Protein AF-A0A6I3LEP2-F1 (afdb_monomer)

pLDDT: mean 94.42, std 4.21, range [72.0, 98.44]

Structure (mmCIF, N/CA/C/O backbone):
data_AF-A0A6I3LEP2-F1
#
_entry.id   AF-A0A6I3LEP2-F1
#
loop_
_atom_site.group_PDB
_atom_site.id
_atom_site.type_symbol
_atom_site.label_atom_id
_atom_site.label_alt_id
_atom_site.label_comp_id
_atom_site.label_asym_id
_atom_site.label_entity_id
_atom_site.label_seq_id
_atom_site.pdbx_PDB_ins_code
_atom_site.Cartn_x
_atom_site.Cartn_y
_atom_site.Cartn_z
_atom_site.occupancy
_atom_site.B_iso_or_equiv
_atom_site.auth_seq_id
_atom_site.auth_comp_id
_atom_site.auth_asym_id
_atom_site.auth_atom_id
_atom_site.pdbx_PDB_model_num
ATOM 1 N N . PRO A 1 1 ? -9.591 -19.627 -2.919 1.00 72.00 1 PRO A N 1
ATOM 2 C CA . PRO A 1 1 ? -9.907 -19.512 -4.367 1.00 72.00 1 PRO A CA 1
ATOM 3 C C . PRO A 1 1 ? -9.962 -18.029 -4.758 1.00 72.00 1 PRO A C 1
ATOM 5 O O . PRO A 1 1 ? -10.270 -17.232 -3.880 1.00 72.00 1 PRO A O 1
ATOM 8 N N . GLY A 1 2 ? -9.640 -17.664 -6.005 1.00 90.88 2 GLY A N 1
ATOM 9 C CA . GLY A 1 2 ? -9.761 -16.278 -6.495 1.00 90.88 2 GLY A CA 1
ATOM 10 C C . GLY A 1 2 ? -8.457 -15.489 -6.660 1.00 90.88 2 GLY A C 1
ATOM 11 O O . GLY A 1 2 ? -8.526 -14.337 -7.049 1.00 90.88 2 GLY A O 1
ATOM 12 N N . ASN A 1 3 ? -7.291 -16.086 -6.397 1.00 94.31 3 ASN A N 1
ATOM 13 C CA . ASN A 1 3 ? -6.020 -15.486 -6.813 1.00 94.31 3 ASN A CA 1
ATOM 14 C C . ASN A 1 3 ? -5.724 -15.888 -8.264 1.00 94.31 3 ASN A C 1
ATOM 16 O O . ASN A 1 3 ? -5.938 -17.053 -8.620 1.00 94.31 3 ASN A O 1
ATOM 20 N N . TYR A 1 4 ? -5.166 -14.970 -9.045 1.00 95.81 4 TYR A N 1
ATOM 21 C CA . TYR A 1 4 ? -4.748 -15.191 -10.428 1.00 95.81 4 TYR A CA 1
ATOM 22 C C . TYR A 1 4 ? -3.270 -14.842 -10.601 1.00 95.81 4 TYR A C 1
ATOM 24 O O . TYR A 1 4 ? -2.677 -14.137 -9.787 1.00 95.81 4 TYR A O 1
ATOM 32 N N . TYR A 1 5 ? -2.649 -15.389 -11.636 1.00 94.75 5 TYR A N 1
ATOM 33 C CA . TYR A 1 5 ? -1.287 -15.052 -12.028 1.00 94.75 5 TYR A CA 1
ATOM 34 C C . TYR A 1 5 ? -1.128 -15.272 -13.527 1.00 94.75 5 TYR A C 1
ATOM 36 O O . TYR A 1 5 ? -1.837 -16.093 -14.117 1.00 94.75 5 TYR A O 1
ATOM 44 N N . ASP A 1 6 ? -0.179 -14.565 -14.120 1.00 92.12 6 ASP A N 1
ATOM 45 C CA . ASP A 1 6 ? 0.254 -14.776 -15.495 1.00 92.12 6 ASP A CA 1
ATOM 46 C C . ASP A 1 6 ? 1.792 -14.752 -15.584 1.00 92.12 6 ASP A C 1
ATOM 48 O O . ASP A 1 6 ? 2.477 -15.143 -14.637 1.00 92.12 6 ASP A O 1
ATOM 52 N N . GLY A 1 7 ? 2.346 -14.407 -16.750 1.00 92.62 7 GLY A N 1
ATOM 53 C CA . GLY A 1 7 ? 3.782 -14.498 -17.012 1.00 92.62 7 GLY A CA 1
ATOM 54 C C . GLY A 1 7 ? 4.645 -13.529 -16.200 1.00 92.62 7 GLY A C 1
ATOM 55 O O . GLY A 1 7 ? 5.814 -13.832 -15.966 1.00 92.62 7 GLY A O 1
ATOM 56 N N . ASP A 1 8 ? 4.100 -12.388 -15.781 1.00 89.94 8 ASP A N 1
ATOM 57 C CA . ASP A 1 8 ? 4.853 -11.336 -15.090 1.00 89.94 8 ASP A CA 1
ATOM 58 C C . ASP A 1 8 ? 4.068 -10.639 -13.967 1.00 89.94 8 ASP A C 1
ATOM 60 O O . ASP A 1 8 ? 4.589 -9.707 -13.3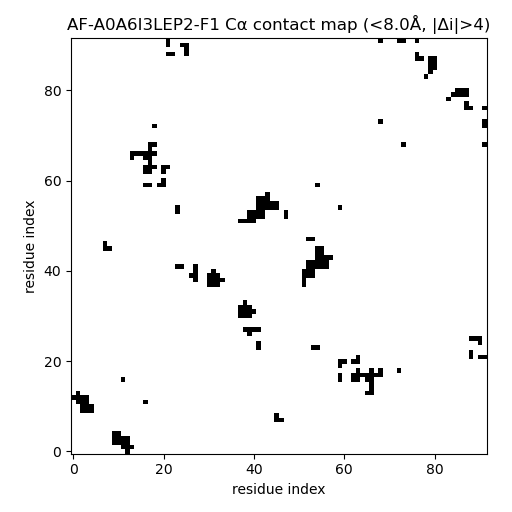43 1.00 89.94 8 ASP A O 1
ATOM 64 N N . SER A 1 9 ? 2.849 -11.096 -13.671 1.00 91.44 9 SER A N 1
ATOM 65 C CA . SER A 1 9 ? 1.987 -10.492 -12.663 1.00 91.44 9 SER A CA 1
ATOM 66 C C . SER A 1 9 ? 1.243 -11.511 -11.796 1.00 91.44 9 SER A C 1
ATOM 68 O O . SER A 1 9 ? 1.090 -12.693 -12.117 1.00 91.44 9 SER A O 1
ATOM 70 N N . TRP A 1 10 ? 0.797 -11.029 -10.638 1.00 93.19 10 TRP A N 1
ATOM 71 C CA . TRP A 1 10 ? -0.039 -11.762 -9.698 1.00 93.19 10 TRP A CA 1
ATOM 72 C C . TRP A 1 10 ? -1.158 -10.852 -9.200 1.00 93.19 10 TRP A C 1
ATOM 74 O O . TRP A 1 10 ? -0.928 -9.679 -8.896 1.00 93.19 10 TRP A O 1
ATOM 84 N N . GLU A 1 11 ? -2.355 -11.412 -9.081 1.00 95.25 11 GLU A N 1
ATOM 85 C CA . GLU A 1 11 ? -3.560 -10.735 -8.625 1.00 95.25 11 GLU A CA 1
ATOM 86 C C . GLU A 1 11 ? -4.145 -11.483 -7.412 1.00 95.25 11 GLU A C 1
ATOM 88 O O . GLU A 1 11 ? -4.431 -12.686 -7.500 1.00 95.25 11 GLU A O 1
ATOM 93 N N . PRO A 1 12 ? -4.335 -10.806 -6.266 1.00 96.12 12 PRO A N 1
ATOM 94 C CA . PRO A 1 12 ? -5.033 -11.382 -5.134 1.00 96.12 12 PRO A CA 1
ATOM 95 C C . PRO A 1 12 ? -6.529 -11.528 -5.417 1.00 96.12 12 PRO A C 1
ATOM 97 O O . PRO A 1 12 ? -7.116 -10.812 -6.225 1.00 96.12 12 PRO A O 1
ATOM 100 N N . ARG A 1 13 ? -7.165 -12.402 -4.640 1.00 96.88 13 ARG A N 1
ATOM 101 C CA . ARG A 1 13 ? -8.618 -12.457 -4.463 1.00 96.88 13 ARG A CA 1
ATOM 102 C C . ARG A 1 13 ? -9.208 -11.095 -4.093 1.00 96.88 13 ARG A C 1
ATOM 104 O O . ARG A 1 13 ? -8.569 -10.304 -3.402 1.00 96.88 13 ARG A O 1
ATOM 111 N N . ASP A 1 14 ? -10.454 -10.882 -4.505 1.00 96.88 14 ASP A N 1
ATOM 112 C CA . ASP A 1 14 ? -11.114 -9.574 -4.435 1.00 96.88 14 ASP A CA 1
ATOM 113 C C . ASP A 1 14 ? -11.172 -8.962 -3.032 1.00 96.88 14 ASP A C 1
ATOM 115 O O . ASP A 1 14 ? -11.027 -7.755 -2.898 1.00 96.88 14 ASP A O 1
ATOM 119 N N . ASP A 1 15 ? -11.314 -9.776 -1.989 1.00 95.56 15 ASP A N 1
ATOM 120 C CA . ASP A 1 15 ? -11.489 -9.316 -0.607 1.00 95.56 15 ASP A CA 1
ATOM 121 C C . ASP A 1 15 ? -10.179 -8.996 0.132 1.00 95.56 15 ASP A C 1
ATOM 123 O O . ASP A 1 15 ? -10.167 -8.947 1.358 1.00 95.56 15 ASP A O 1
ATOM 127 N N . VAL A 1 16 ? -9.054 -8.900 -0.585 1.00 96.44 16 VAL A N 1
ATOM 128 C CA . VAL A 1 16 ? -7.793 -8.348 -0.042 1.00 96.44 16 VAL A CA 1
ATOM 129 C C . VAL A 1 16 ? -7.090 -7.411 -1.024 1.00 96.44 16 VAL A C 1
ATOM 131 O O . VAL A 1 16 ? -5.922 -7.058 -0.833 1.00 96.44 16 VAL A O 1
ATOM 134 N N . LYS A 1 17 ? -7.753 -7.045 -2.123 1.00 97.81 17 LYS A N 1
ATOM 135 C CA . LYS A 1 17 ? -7.183 -6.156 -3.142 1.00 97.81 17 LYS A CA 1
ATOM 136 C C . LYS A 1 17 ? -6.866 -4.787 -2.541 1.00 97.81 17 LYS A C 1
ATOM 138 O O . LYS A 1 17 ? -5.794 -4.230 -2.792 1.00 97.81 17 LYS A O 1
ATOM 143 N N . GLY A 1 18 ? -7.763 -4.280 -1.704 1.00 98.31 18 GLY A N 1
ATOM 144 C CA . GLY A 1 18 ? -7.642 -3.006 -1.014 1.00 98.31 18 GLY A CA 1
ATOM 145 C C . GLY A 1 18 ? -6.530 -3.035 0.022 1.00 98.31 18 GLY A C 1
ATOM 146 O O . GLY A 1 18 ? -5.693 -2.131 0.032 1.00 98.31 18 GLY A O 1
ATOM 147 N N . ASP A 1 19 ? -6.456 -4.107 0.813 1.00 98.19 19 ASP A N 1
ATOM 148 C CA . ASP A 1 19 ? -5.392 -4.334 1.792 1.00 98.19 19 ASP A CA 1
ATOM 149 C C . ASP A 1 19 ? -4.010 -4.217 1.134 1.00 98.19 19 ASP A C 1
ATOM 151 O O . ASP A 1 19 ? -3.133 -3.486 1.608 1.00 98.19 19 ASP A O 1
ATOM 155 N N . VAL A 1 20 ? -3.806 -4.929 0.018 1.00 97.38 20 VAL A N 1
ATOM 156 C CA . VAL A 1 20 ? -2.539 -4.929 -0.731 1.00 97.38 20 VAL A CA 1
ATOM 157 C C . VAL A 1 20 ? -2.234 -3.541 -1.289 1.00 97.38 20 VAL A C 1
ATOM 159 O O . VAL A 1 20 ? -1.101 -3.070 -1.158 1.00 97.38 20 VAL A O 1
ATOM 162 N N . ALA A 1 21 ? -3.234 -2.857 -1.851 1.00 98.31 21 ALA A N 1
ATOM 163 C CA . ALA A 1 21 ? -3.073 -1.501 -2.361 1.00 98.31 21 ALA A CA 1
ATOM 164 C C . ALA A 1 21 ? -2.631 -0.518 -1.268 1.00 98.31 21 ALA A C 1
ATOM 166 O O . ALA A 1 21 ? -1.626 0.172 -1.430 1.00 98.31 21 ALA A O 1
ATOM 167 N N . ARG A 1 22 ? -3.315 -0.500 -0.120 1.00 98.44 22 ARG A N 1
ATOM 168 C CA . ARG A 1 22 ? -2.992 0.394 1.004 1.00 98.44 22 ARG A CA 1
ATOM 169 C C . ARG A 1 22 ? -1.650 0.072 1.651 1.00 98.44 22 ARG A C 1
ATOM 171 O O . ARG A 1 22 ? -0.971 0.983 2.128 1.00 98.44 22 ARG A O 1
ATOM 178 N N . MET A 1 23 ? -1.244 -1.199 1.670 1.00 97.06 23 MET A N 1
ATOM 179 C CA . MET A 1 23 ? 0.097 -1.590 2.110 1.00 97.06 23 MET A CA 1
ATOM 180 C C . MET A 1 23 ? 1.175 -1.016 1.186 1.00 97.06 23 MET A C 1
ATOM 182 O O . MET A 1 23 ? 2.142 -0.442 1.683 1.00 97.06 23 MET A O 1
ATOM 186 N N . LEU A 1 24 ? 0.999 -1.113 -0.134 1.00 96.81 24 LEU A N 1
ATOM 187 C CA . LEU A 1 24 ? 1.959 -0.571 -1.096 1.00 96.81 24 LEU A CA 1
ATOM 188 C C . LEU A 1 24 ? 1.972 0.965 -1.122 1.00 96.81 24 LEU A C 1
ATOM 190 O O . LEU A 1 24 ? 3.054 1.542 -1.145 1.00 96.81 24 LEU A O 1
ATOM 194 N N . PHE A 1 25 ? 0.819 1.636 -1.004 1.00 97.69 25 PHE A N 1
ATOM 195 C CA . PHE A 1 25 ? 0.776 3.098 -0.854 1.00 97.69 25 PHE A CA 1
ATOM 196 C C . PHE A 1 25 ? 1.536 3.578 0.383 1.00 97.69 25 PHE A C 1
ATOM 198 O O . PHE A 1 25 ? 2.255 4.570 0.319 1.00 97.69 25 PHE A O 1
ATOM 205 N N . TYR A 1 26 ? 1.409 2.871 1.510 1.00 96.88 26 TYR A N 1
ATOM 206 C CA . TYR A 1 26 ? 2.163 3.210 2.714 1.00 96.88 26 TYR A CA 1
ATOM 207 C C . TYR A 1 26 ? 3.665 3.055 2.519 1.00 96.88 26 TYR A C 1
ATOM 209 O O . TYR A 1 26 ? 4.412 3.946 2.911 1.00 96.88 26 TYR A O 1
ATOM 217 N N . MET A 1 27 ? 4.100 1.950 1.906 1.00 95.19 27 MET A N 1
ATOM 218 C CA . MET A 1 27 ? 5.520 1.740 1.629 1.00 95.19 27 MET A CA 1
ATOM 219 C C . MET A 1 27 ? 6.079 2.872 0.761 1.00 95.19 27 MET A C 1
ATOM 221 O O . MET A 1 27 ? 7.128 3.410 1.098 1.00 95.19 27 MET A O 1
ATOM 225 N N . ALA A 1 28 ? 5.319 3.290 -0.253 1.00 95.00 28 ALA A N 1
ATOM 226 C CA . ALA A 1 28 ? 5.726 4.329 -1.191 1.00 95.00 28 ALA A CA 1
ATOM 227 C C . ALA A 1 28 ? 5.793 5.755 -0.624 1.00 95.00 28 ALA A C 1
ATOM 229 O O . ALA A 1 28 ? 6.373 6.620 -1.252 1.00 95.00 28 ALA A O 1
ATOM 230 N N . VAL A 1 29 ? 5.163 6.025 0.525 1.00 93.75 29 VAL A N 1
ATOM 231 C CA . VAL A 1 29 ? 5.213 7.346 1.193 1.00 93.75 29 VAL A CA 1
ATOM 232 C C . VAL A 1 29 ? 6.125 7.327 2.421 1.00 93.75 29 VAL A C 1
ATOM 234 O O . VAL A 1 29 ? 6.504 8.362 2.966 1.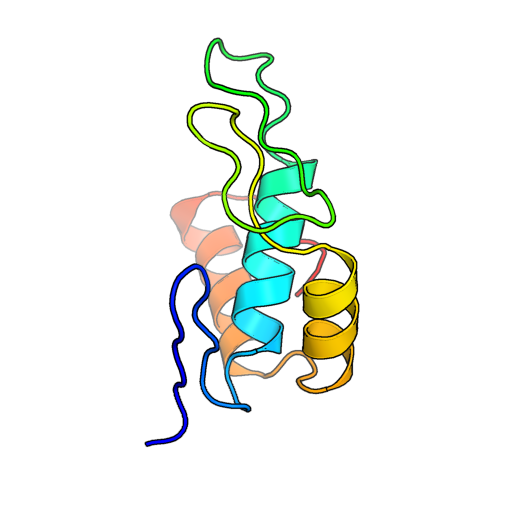00 93.75 29 VAL A O 1
ATOM 237 N N . ARG A 1 30 ? 6.410 6.136 2.956 1.00 93.12 30 ARG A N 1
ATOM 238 C CA . ARG A 1 30 ? 7.170 5.989 4.197 1.00 93.12 30 ARG A CA 1
ATOM 239 C C . ARG A 1 30 ? 8.661 5.792 3.949 1.00 93.12 30 ARG A C 1
ATOM 241 O O . ARG A 1 30 ? 9.440 6.153 4.836 1.00 93.12 30 ARG A O 1
ATOM 248 N N . TYR A 1 31 ? 9.039 5.175 2.833 1.00 92.06 31 TYR A N 1
ATOM 249 C CA . TYR A 1 31 ? 10.399 4.708 2.569 1.00 92.06 31 TYR A CA 1
ATOM 250 C C . TYR A 1 31 ? 10.999 5.408 1.346 1.00 92.06 31 TYR A C 1
ATOM 252 O O . TYR A 1 31 ? 11.088 4.818 0.280 1.00 92.06 31 TYR A O 1
ATOM 260 N N . GLU A 1 32 ? 11.466 6.638 1.561 1.00 92.00 32 GLU A N 1
ATOM 261 C CA . GLU A 1 32 ? 12.067 7.525 0.543 1.00 92.00 32 GLU A CA 1
ATOM 262 C C . GLU A 1 32 ? 13.582 7.275 0.329 1.00 92.00 32 GLU A C 1
ATOM 264 O O . GLU A 1 32 ? 14.276 8.033 -0.339 1.00 92.00 32 GLU A O 1
ATOM 269 N N . GLY A 1 33 ? 14.155 6.250 0.971 1.00 91.69 33 GLY A N 1
ATOM 270 C CA . GLY A 1 33 ? 15.574 5.887 0.834 1.00 91.69 33 GLY A CA 1
ATOM 271 C C . GLY A 1 33 ? 16.599 6.786 1.551 1.00 91.69 33 GLY A C 1
ATOM 272 O O . GLY A 1 33 ? 17.807 6.557 1.441 1.00 91.69 33 GLY A O 1
ATOM 273 N N . ASP A 1 34 ? 16.156 7.763 2.347 1.00 91.12 34 ASP A N 1
ATOM 274 C CA . ASP A 1 34 ? 17.027 8.673 3.121 1.00 91.12 34 ASP A CA 1
ATOM 275 C C . ASP A 1 34 ? 17.880 7.980 4.207 1.00 91.12 34 ASP A C 1
ATOM 277 O O . ASP A 1 34 ? 18.814 8.565 4.761 1.00 91.12 34 ASP A O 1
ATOM 281 N N . ASP A 1 35 ? 17.564 6.732 4.545 1.00 89.50 35 ASP A N 1
ATOM 282 C CA . ASP A 1 35 ? 18.205 5.931 5.591 1.00 89.50 35 ASP A CA 1
ATOM 283 C C . ASP A 1 35 ? 19.195 4.885 5.042 1.00 89.50 35 ASP A C 1
ATOM 285 O O . ASP A 1 35 ? 19.637 3.991 5.769 1.00 89.50 35 ASP A O 1
ATOM 289 N N . GLY A 1 36 ? 19.584 5.013 3.767 1.00 90.38 36 GLY A N 1
ATOM 290 C CA . GLY A 1 36 ? 20.530 4.116 3.098 1.00 90.38 36 GLY A CA 1
ATOM 291 C C . GLY A 1 36 ? 19.902 2.824 2.569 1.00 90.38 36 GLY A C 1
ATOM 292 O O . GLY A 1 36 ? 20.626 1.948 2.089 1.00 90.38 36 GLY A O 1
ATOM 293 N N . TYR A 1 37 ? 18.575 2.707 2.640 1.00 90.25 37 TYR A N 1
ATOM 294 C CA . TYR A 1 37 ? 17.798 1.673 1.962 1.00 90.25 37 TYR A CA 1
ATOM 295 C C . TYR A 1 37 ? 17.283 2.179 0.605 1.00 90.25 37 TYR A C 1
ATOM 297 O O . TYR A 1 37 ? 17.365 3.372 0.320 1.00 90.25 37 TYR A O 1
ATOM 305 N N . PRO A 1 38 ? 16.796 1.289 -0.279 1.00 90.12 38 PRO A N 1
ATOM 306 C CA . PRO A 1 38 ? 16.193 1.721 -1.532 1.00 90.12 38 PRO A CA 1
ATOM 307 C C . PRO A 1 38 ? 14.963 2.597 -1.298 1.00 90.12 38 PRO A C 1
ATOM 309 O O . PRO A 1 38 ? 14.128 2.278 -0.451 1.00 90.12 38 PRO A O 1
ATOM 312 N N . ASP A 1 39 ? 14.853 3.644 -2.106 1.00 92.75 39 ASP A N 1
ATOM 313 C CA . ASP A 1 39 ? 13.632 4.420 -2.275 1.00 92.75 39 ASP A CA 1
ATOM 314 C C . ASP A 1 39 ? 12.568 3.550 -2.957 1.00 92.75 39 ASP A C 1
ATOM 316 O O . ASP A 1 39 ? 12.796 3.006 -4.046 1.00 92.75 39 ASP A O 1
ATOM 320 N N . LEU A 1 40 ? 11.456 3.324 -2.261 1.00 92.69 40 LEU A N 1
ATOM 321 C CA . LEU A 1 40 ? 10.370 2.487 -2.745 1.00 92.69 40 LEU A CA 1
ATOM 322 C C . LEU A 1 40 ? 9.340 3.369 -3.436 1.00 92.69 40 LEU A C 1
ATOM 324 O O . LEU A 1 40 ? 8.574 4.057 -2.779 1.00 92.69 40 LEU A O 1
ATOM 328 N N . GLU A 1 41 ? 9.254 3.273 -4.758 1.00 94.00 41 GLU A N 1
ATOM 329 C CA . GLU A 1 41 ? 8.302 4.063 -5.538 1.00 94.00 41 GLU A CA 1
ATOM 330 C C . GLU A 1 41 ? 7.341 3.172 -6.331 1.00 94.00 41 GLU A C 1
ATOM 332 O O . GLU A 1 41 ? 7.715 2.144 -6.910 1.00 94.00 41 GLU A O 1
ATOM 337 N N . LEU A 1 42 ? 6.078 3.591 -6.422 1.00 95.12 42 LEU A N 1
ATOM 338 C CA . LEU A 1 42 ? 5.125 2.986 -7.350 1.00 95.12 42 LEU A CA 1
ATOM 339 C C . LEU A 1 42 ? 5.389 3.471 -8.775 1.00 95.12 42 LEU A C 1
ATOM 341 O O . LEU A 1 42 ? 5.749 4.623 -9.004 1.00 95.12 42 LEU A O 1
ATOM 345 N N . ASN A 1 43 ? 5.124 2.613 -9.755 1.00 94.25 43 ASN A N 1
ATOM 346 C CA . ASN A 1 43 ? 5.058 3.019 -11.156 1.00 94.25 43 ASN A CA 1
ATOM 347 C C . ASN A 1 43 ? 3.879 2.330 -11.855 1.00 94.25 43 ASN A C 1
ATOM 349 O O . ASN A 1 43 ? 3.032 1.742 -11.198 1.00 94.25 43 ASN A O 1
ATOM 353 N N . ASP A 1 44 ? 3.798 2.389 -13.185 1.00 94.75 44 ASP A N 1
ATOM 354 C CA . ASP A 1 44 ? 2.723 1.742 -13.953 1.00 94.75 44 ASP A CA 1
ATOM 355 C C . ASP A 1 44 ? 3.173 0.504 -14.751 1.00 94.75 44 ASP A C 1
ATOM 357 O O . ASP A 1 44 ? 2.578 0.159 -15.778 1.00 94.75 44 ASP A O 1
ATOM 361 N N . LYS A 1 45 ? 4.228 -0.186 -14.297 1.00 91.25 45 LYS A N 1
ATOM 362 C CA . LYS A 1 45 ? 4.847 -1.303 -15.023 1.00 91.25 45 LYS A CA 1
ATOM 363 C C . LYS A 1 45 ? 4.932 -2.578 -14.186 1.00 91.25 45 LYS A C 1
ATOM 365 O O . LYS A 1 45 ? 5.184 -2.552 -12.986 1.00 91.25 45 LYS A O 1
ATOM 370 N N . THR A 1 46 ? 4.788 -3.708 -14.868 1.00 88.25 46 THR A N 1
ATOM 371 C CA . THR A 1 46 ? 5.247 -5.019 -14.401 1.00 88.25 46 THR A CA 1
ATOM 372 C C . THR A 1 46 ? 6.698 -5.233 -14.848 1.00 88.25 46 THR A C 1
ATOM 374 O O . THR A 1 46 ? 7.158 -4.623 -15.815 1.00 88.25 46 THR A O 1
ATOM 377 N N . GLY A 1 47 ? 7.450 -6.068 -14.123 1.00 83.75 47 GLY A N 1
ATOM 378 C CA . GLY A 1 47 ? 8.808 -6.450 -14.528 1.00 83.75 47 GLY A CA 1
ATOM 379 C C . GLY A 1 47 ? 9.855 -5.329 -14.447 1.00 83.75 47 GLY A C 1
ATOM 380 O O . GLY A 1 47 ? 10.537 -5.039 -15.425 1.00 83.75 47 GLY A O 1
ATOM 381 N N . ASN A 1 48 ? 10.043 -4.730 -13.267 1.00 85.25 48 ASN A N 1
ATOM 382 C CA . ASN A 1 48 ? 10.994 -3.625 -13.050 1.00 85.25 48 ASN A CA 1
ATOM 383 C C . ASN A 1 48 ? 12.482 -4.042 -12.964 1.00 85.25 48 ASN A C 1
ATOM 385 O O . ASN A 1 48 ? 13.353 -3.208 -12.712 1.00 85.25 48 ASN A O 1
ATOM 389 N N . GLY A 1 49 ? 12.805 -5.320 -13.190 1.00 86.06 49 GLY A N 1
ATOM 390 C CA . GLY A 1 49 ? 14.170 -5.833 -13.056 1.00 86.06 49 GLY A CA 1
ATOM 391 C C . GLY A 1 49 ? 14.709 -5.629 -11.637 1.00 86.06 49 GLY A C 1
ATOM 392 O O . GLY A 1 49 ? 14.097 -6.085 -10.677 1.00 86.06 49 GLY A O 1
ATOM 393 N N . SER A 1 50 ? 15.853 -4.951 -11.508 1.00 86.44 50 SER A N 1
ATOM 394 C CA . SER A 1 50 ? 16.462 -4.602 -10.215 1.00 86.44 50 SER A CA 1
ATOM 395 C C . SER A 1 50 ? 16.100 -3.200 -9.715 1.00 86.44 50 SER A C 1
ATOM 397 O O . SER A 1 50 ? 16.610 -2.790 -8.675 1.00 86.44 50 SER A O 1
ATOM 399 N N . ALA A 1 51 ? 15.300 -2.433 -10.463 1.00 88.00 51 ALA A N 1
ATOM 400 C CA . ALA A 1 51 ? 14.857 -1.124 -10.003 1.00 88.00 51 ALA A CA 1
ATOM 401 C C . ALA A 1 51 ? 13.878 -1.302 -8.828 1.00 88.00 51 ALA A C 1
ATOM 403 O O . ALA A 1 51 ? 13.037 -2.203 -8.890 1.00 88.00 51 ALA A O 1
ATOM 404 N N . PRO A 1 52 ? 13.935 -0.454 -7.787 1.00 87.50 52 PRO A N 1
ATOM 405 C CA . PRO A 1 52 ? 13.132 -0.609 -6.571 1.00 87.50 52 PRO A CA 1
ATOM 406 C C . PRO A 1 52 ? 11.659 -0.198 -6.753 1.00 87.50 52 PRO A C 1
ATOM 408 O O . PRO A 1 52 ? 10.965 0.097 -5.785 1.00 87.50 52 PRO A O 1
ATOM 411 N N . TYR A 1 53 ? 11.165 -0.212 -7.992 1.00 92.00 53 TYR A N 1
ATOM 412 C CA . TYR A 1 53 ? 9.774 0.072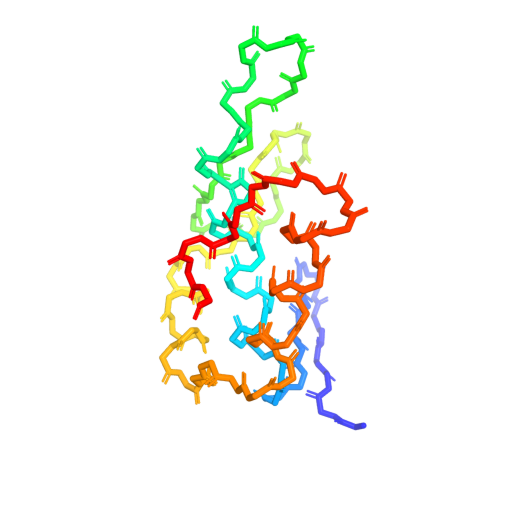 -8.296 1.00 92.00 53 TYR A CA 1
ATOM 413 C C . TYR A 1 53 ? 8.893 -1.136 -8.012 1.00 92.00 53 TYR A C 1
ATOM 415 O O . TYR A 1 53 ? 9.186 -2.260 -8.439 1.00 92.00 53 TYR A O 1
ATOM 423 N N . HIS A 1 54 ? 7.754 -0.895 -7.380 1.00 89.25 54 HIS A N 1
ATOM 424 C CA . HIS A 1 54 ? 6.812 -1.945 -7.013 1.00 89.25 54 HIS A CA 1
ATOM 425 C C . HIS A 1 54 ? 5.376 -1.613 -7.412 1.00 89.25 54 HIS A C 1
ATOM 427 O O . HIS A 1 54 ? 4.947 -0.470 -7.354 1.00 89.25 54 HIS A O 1
ATOM 433 N N . GLY A 1 55 ? 4.619 -2.643 -7.794 1.00 90.94 55 GLY A N 1
ATOM 434 C CA . GLY A 1 55 ? 3.199 -2.521 -8.120 1.00 90.94 55 GLY A CA 1
ATOM 435 C C . GLY A 1 55 ? 2.886 -1.657 -9.348 1.00 90.94 55 GLY A C 1
ATOM 436 O O . GLY A 1 55 ? 3.691 -0.863 -9.819 1.00 90.94 55 GLY A O 1
ATOM 437 N N . LYS A 1 56 ? 1.669 -1.825 -9.870 1.00 95.62 56 LYS A N 1
ATOM 438 C CA . LYS A 1 56 ? 1.127 -0.992 -10.944 1.00 95.62 56 LYS A CA 1
ATOM 439 C C . LYS A 1 56 ? 0.135 -0.000 -10.343 1.00 95.62 56 LYS A C 1
ATOM 441 O O . LYS A 1 56 ? -0.981 -0.381 -9.999 1.00 95.62 56 LYS A O 1
ATOM 446 N N . GLN A 1 57 ? 0.547 1.251 -10.187 1.00 96.44 57 GLN A N 1
ATOM 447 C CA . GLN A 1 57 ? -0.159 2.305 -9.461 1.00 96.44 57 GLN A CA 1
ATOM 448 C C . GLN A 1 57 ? -1.613 2.452 -9.912 1.00 96.44 57 GLN A C 1
ATOM 450 O O . GLN A 1 57 ? -2.509 2.495 -9.070 1.00 96.44 57 GLN A O 1
ATOM 455 N N . SER A 1 58 ? -1.861 2.476 -11.222 1.00 97.19 58 SER A N 1
ATOM 456 C CA . SER A 1 58 ? -3.214 2.528 -11.791 1.00 97.19 58 SER A CA 1
ATOM 457 C C . SER A 1 58 ? -4.119 1.392 -11.297 1.00 97.19 58 SER A C 1
ATOM 459 O O . S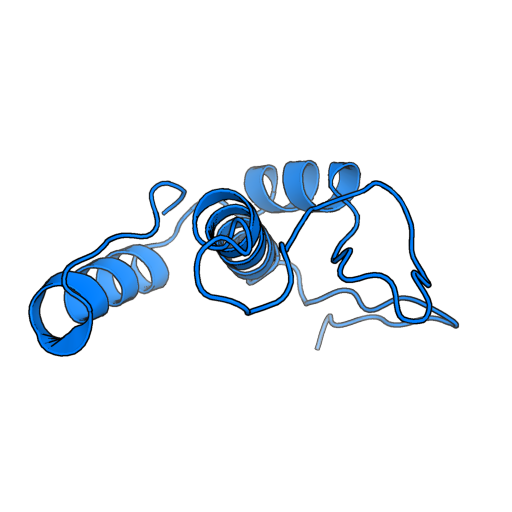ER A 1 58 ? -5.262 1.645 -10.922 1.00 97.19 58 SER A O 1
ATOM 461 N N . VAL A 1 59 ? -3.596 0.165 -11.219 1.00 97.19 59 VAL A N 1
ATOM 462 C CA . VAL A 1 59 ? -4.329 -1.017 -10.731 1.00 97.19 59 VAL A CA 1
ATOM 463 C C . VAL A 1 59 ? -4.530 -0.956 -9.219 1.00 97.19 59 VAL A C 1
ATOM 465 O O . VAL A 1 59 ? -5.621 -1.230 -8.731 1.00 97.19 59 VAL A O 1
ATOM 468 N N . LEU A 1 60 ? -3.519 -0.531 -8.459 1.00 97.94 60 LEU A N 1
ATOM 469 C CA . LEU A 1 60 ? -3.640 -0.396 -7.003 1.00 97.94 60 LEU A CA 1
ATOM 470 C C . LEU A 1 60 ? -4.682 0.665 -6.616 1.00 97.94 60 LEU A C 1
ATOM 472 O O . LEU A 1 60 ? -5.437 0.483 -5.662 1.00 97.94 60 LEU A O 1
ATOM 476 N N . LEU A 1 61 ? -4.767 1.765 -7.370 1.00 98.06 61 LEU A N 1
ATOM 477 C CA . LEU A 1 61 ? -5.797 2.791 -7.175 1.00 98.06 61 LEU A CA 1
ATOM 478 C C . LEU A 1 61 ? -7.205 2.258 -7.449 1.00 98.06 61 LEU A C 1
ATOM 480 O O . LEU A 1 61 ? -8.155 2.679 -6.788 1.00 98.06 61 LEU A O 1
ATOM 484 N N . GLU A 1 62 ? -7.349 1.357 -8.417 1.00 98.12 62 GLU A N 1
ATOM 485 C CA . GLU A 1 62 ? -8.605 0.664 -8.689 1.00 98.12 62 GLU A CA 1
ATOM 486 C C . GLU A 1 62 ? -8.954 -0.311 -7.557 1.00 98.12 62 GLU A C 1
ATOM 488 O O . GLU A 1 62 ? -10.049 -0.235 -7.000 1.00 98.12 62 GLU A O 1
ATOM 493 N N . TRP A 1 63 ? -8.006 -1.150 -7.144 1.00 98.12 63 TRP A N 1
ATOM 494 C CA . TRP A 1 63 ? -8.170 -2.110 -6.053 1.00 98.12 63 TRP A CA 1
A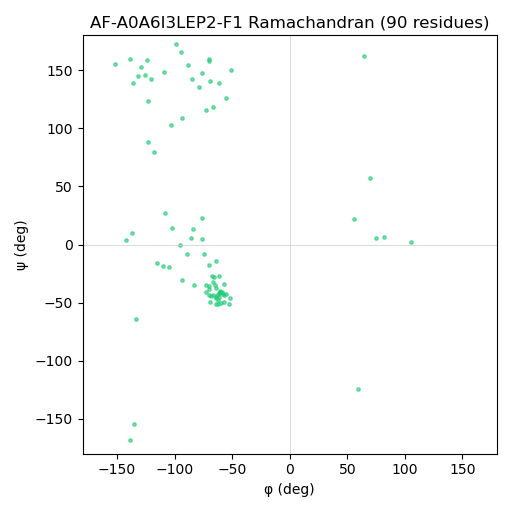TOM 495 C C . TRP A 1 63 ? -8.571 -1.448 -4.735 1.00 98.12 63 TRP A C 1
ATOM 497 O O . TRP A 1 63 ? -9.514 -1.893 -4.087 1.00 98.12 63 TRP A O 1
ATOM 507 N N . ASN A 1 64 ? -7.945 -0.324 -4.380 1.00 98.06 64 ASN A N 1
ATOM 508 C CA . ASN A 1 64 ? -8.308 0.437 -3.184 1.00 98.06 64 ASN A CA 1
ATOM 509 C C . ASN A 1 64 ? -9.750 0.977 -3.214 1.00 98.06 64 ASN A C 1
ATOM 511 O O . ASN A 1 64 ? -10.346 1.194 -2.162 1.00 98.06 64 ASN A O 1
ATOM 515 N N . LYS A 1 65 ? -10.316 1.223 -4.403 1.00 97.69 65 LYS A N 1
ATOM 516 C CA . LYS A 1 65 ? -11.717 1.649 -4.549 1.00 97.69 65 LYS A CA 1
ATOM 517 C C . LYS A 1 65 ? -12.687 0.471 -4.5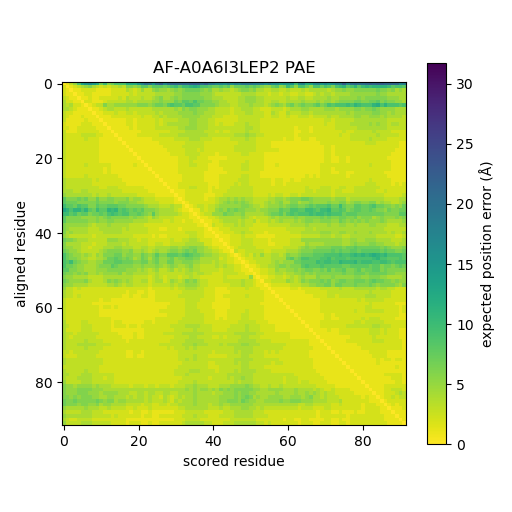33 1.00 97.69 65 LYS A C 1
ATOM 519 O O . LYS A 1 65 ? -13.810 0.635 -4.068 1.00 97.69 65 LYS A O 1
ATOM 524 N N . GLN A 1 66 ? -12.280 -0.670 -5.086 1.00 97.31 66 GLN A N 1
ATOM 525 C CA . GLN A 1 66 ? -13.104 -1.878 -5.165 1.00 97.31 66 GLN A CA 1
ATOM 526 C C . GLN A 1 66 ? -13.266 -2.558 -3.803 1.00 97.31 66 GLN A C 1
ATOM 528 O O . GLN A 1 66 ? -14.336 -3.089 -3.517 1.00 97.31 66 GLN A O 1
ATOM 533 N N . ASP A 1 67 ? -12.229 -2.500 -2.970 1.00 97.88 67 ASP A N 1
ATOM 534 C CA . ASP A 1 67 ? -12.170 -3.151 -1.664 1.00 97.88 67 ASP A CA 1
ATOM 535 C C . ASP A 1 67 ? -11.888 -2.101 -0.564 1.00 97.88 67 ASP A C 1
ATOM 537 O O . ASP A 1 67 ? -10.729 -1.753 -0.288 1.00 97.88 67 ASP A O 1
ATOM 541 N N . PRO A 1 68 ? -12.947 -1.475 -0.007 1.00 97.88 68 PRO A N 1
ATOM 542 C CA . PRO A 1 68 ? -12.819 -0.411 0.983 1.00 97.88 68 PRO A CA 1
ATOM 543 C C . PRO A 1 68 ? -12.320 -0.945 2.328 1.00 97.88 68 PRO A C 1
ATOM 545 O O . PRO A 1 68 ? -12.510 -2.109 2.653 1.00 97.88 68 PRO A O 1
ATOM 548 N N . VAL A 1 69 ? -11.736 -0.055 3.136 1.00 98.06 69 VAL A N 1
ATOM 549 C CA . VAL A 1 69 ? -11.162 -0.421 4.438 1.00 98.06 69 VAL A CA 1
ATOM 550 C C . VAL A 1 69 ? -12.181 -1.114 5.342 1.00 98.06 69 VAL A C 1
ATOM 552 O O . VAL A 1 69 ? -13.224 -0.525 5.658 1.00 98.06 69 VAL A O 1
ATOM 555 N N . ASP A 1 70 ? -11.821 -2.296 5.838 1.00 97.06 70 ASP A N 1
ATOM 556 C CA . ASP A 1 70 ? -12.648 -3.082 6.751 1.00 97.06 70 ASP A CA 1
ATOM 557 C C . ASP A 1 70 ? -12.246 -2.940 8.239 1.00 97.06 70 ASP A C 1
ATOM 559 O O . ASP A 1 70 ? -11.238 -2.331 8.620 1.00 97.06 70 ASP A O 1
ATOM 563 N N . ASP A 1 71 ? -13.063 -3.505 9.133 1.00 98.00 71 ASP A N 1
ATOM 564 C CA . ASP A 1 71 ? -12.818 -3.452 10.581 1.0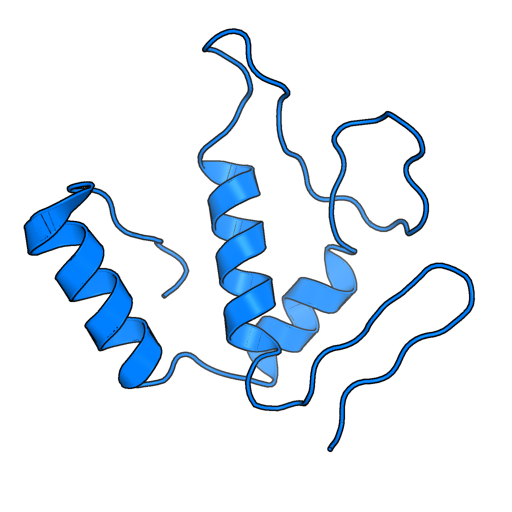0 98.00 71 ASP A CA 1
ATOM 565 C C . ASP A 1 71 ? -11.559 -4.221 11.005 1.00 98.00 71 ASP A C 1
ATOM 567 O O . ASP A 1 71 ? -10.932 -3.898 12.023 1.00 98.00 71 ASP A O 1
ATOM 571 N N . ARG A 1 72 ? -11.169 -5.252 10.248 1.00 96.94 72 ARG A N 1
ATOM 572 C CA . ARG A 1 72 ? -9.976 -6.049 10.536 1.00 96.94 72 ARG A CA 1
ATOM 573 C C . ARG A 1 72 ? -8.724 -5.224 10.266 1.00 96.94 72 ARG A C 1
ATOM 575 O O . ARG A 1 72 ? -7.805 -5.243 11.091 1.00 96.94 72 ARG A O 1
ATOM 582 N N . GLU A 1 73 ? -8.692 -4.490 9.164 1.00 97.88 73 GLU A N 1
ATOM 583 C CA . GLU A 1 73 ? -7.633 -3.555 8.813 1.00 97.88 73 GLU A CA 1
ATOM 584 C C . GLU A 1 73 ? -7.526 -2.420 9.826 1.00 97.88 73 GLU A C 1
ATOM 586 O O . GLU A 1 73 ? -6.434 -2.180 10.348 1.00 97.88 73 GLU A O 1
ATOM 591 N N . ARG A 1 74 ? -8.651 -1.788 10.195 1.00 98.19 74 ARG A N 1
ATOM 592 C CA . ARG A 1 74 ? -8.674 -0.735 11.229 1.00 98.19 74 ARG A CA 1
ATOM 593 C C . ARG A 1 74 ? -8.111 -1.235 12.550 1.00 98.19 74 ARG A C 1
ATOM 595 O O . ARG A 1 74 ? -7.214 -0.615 13.120 1.00 98.19 74 ARG A O 1
ATOM 602 N N . LYS A 1 75 ? -8.582 -2.397 13.011 1.00 98.06 75 LYS A N 1
ATOM 603 C CA . LYS A 1 75 ? -8.093 -3.0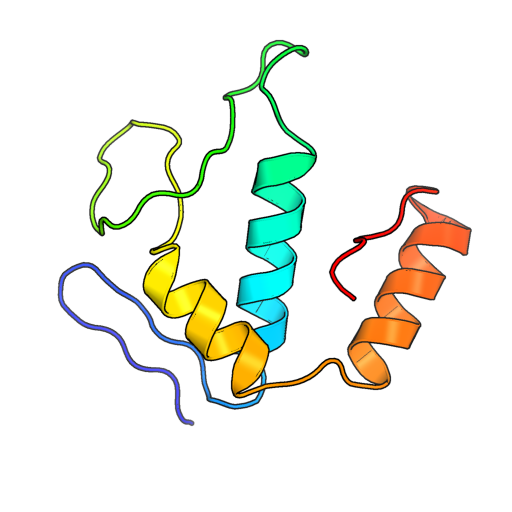25 14.243 1.00 98.06 75 LYS A CA 1
ATOM 604 C C . LYS A 1 75 ? -6.602 -3.343 14.163 1.00 98.06 75 LYS A C 1
ATOM 606 O O . LYS A 1 75 ? -5.887 -3.171 15.147 1.00 98.06 75 LYS A O 1
ATOM 611 N N . ARG A 1 76 ? -6.113 -3.813 13.012 1.00 97.12 76 ARG A N 1
ATOM 612 C CA . ARG A 1 76 ? -4.686 -4.087 12.815 1.00 97.12 76 ARG A CA 1
ATOM 613 C C . ARG A 1 76 ? -3.857 -2.798 12.840 1.00 97.12 76 ARG A C 1
ATOM 615 O O . ARG A 1 76 ? -2.824 -2.795 13.504 1.00 97.12 76 ARG A O 1
ATOM 622 N N . ASN A 1 77 ? -4.308 -1.731 12.177 1.00 97.50 77 ASN A N 1
ATOM 623 C CA . ASN A 1 77 ? -3.646 -0.420 12.184 1.00 97.50 77 ASN A CA 1
ATOM 624 C C . ASN A 1 77 ? -3.565 0.147 13.613 1.00 97.50 77 ASN A C 1
ATOM 626 O O . ASN A 1 77 ? -2.514 0.633 14.024 1.00 97.50 77 ASN A O 1
ATOM 630 N N . GLU A 1 78 ? -4.634 -0.010 14.402 1.00 98.00 78 GLU A N 1
ATOM 631 C CA . GLU A 1 78 ? -4.658 0.372 15.819 1.00 98.00 78 GLU A CA 1
ATOM 632 C C . GLU A 1 78 ? -3.642 -0.411 16.649 1.00 98.00 78 GLU A C 1
ATOM 634 O O . GLU A 1 78 ? -2.805 0.173 17.327 1.00 98.00 78 GLU A O 1
ATOM 639 N N . ILE A 1 79 ? -3.652 -1.742 16.548 1.00 97.94 79 ILE A N 1
ATOM 640 C CA . ILE A 1 79 ? -2.738 -2.594 17.316 1.00 97.94 79 ILE A CA 1
ATOM 641 C C . ILE A 1 79 ? -1.271 -2.291 16.977 1.00 97.94 79 ILE A C 1
ATOM 643 O O . ILE A 1 79 ? -0.434 -2.256 17.879 1.00 97.94 79 ILE A O 1
ATOM 647 N N . ILE A 1 80 ? -0.950 -2.081 15.695 1.00 96.50 80 ILE A N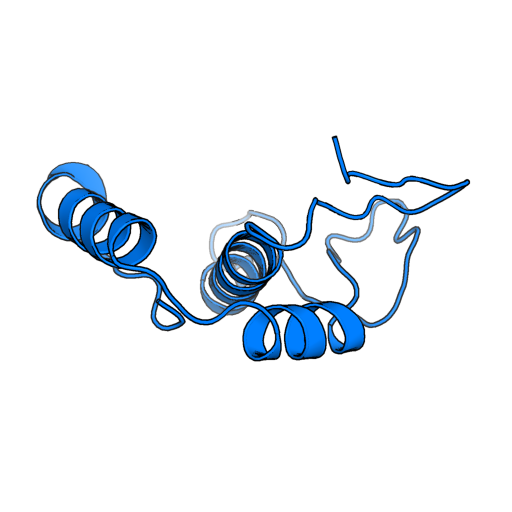 1
ATOM 648 C CA . ILE A 1 80 ? 0.405 -1.720 15.249 1.00 96.50 80 ILE A CA 1
ATOM 649 C C . ILE A 1 80 ? 0.834 -0.385 15.862 1.00 96.50 80 ILE A C 1
ATOM 651 O O . ILE A 1 80 ? 1.947 -0.289 16.391 1.00 96.50 80 ILE A O 1
ATOM 655 N N . TYR A 1 81 ? -0.053 0.610 15.844 1.00 97.12 81 TYR A N 1
ATOM 656 C CA . TYR A 1 81 ? 0.204 1.914 16.438 1.00 97.12 81 TYR A CA 1
ATOM 657 C C . TYR A 1 81 ? 0.385 1.836 17.958 1.00 97.12 81 TYR A C 1
ATOM 659 O O . TYR A 1 81 ? 1.383 2.323 18.482 1.00 97.12 81 TYR A O 1
ATOM 667 N N . GLU A 1 82 ? -0.540 1.207 18.680 1.00 97.69 82 GLU A N 1
ATOM 668 C CA . GLU A 1 82 ? -0.525 1.195 20.145 1.00 97.69 82 GLU A CA 1
ATOM 669 C C . GLU A 1 82 ? 0.618 0.354 20.723 1.00 97.69 82 GLU A C 1
ATOM 671 O O . GLU A 1 82 ? 1.158 0.700 21.773 1.00 97.69 82 GLU A O 1
ATOM 676 N N . LYS A 1 83 ? 0.979 -0.763 20.074 1.00 97.31 83 LYS A N 1
ATOM 677 C CA . LYS A 1 83 ? 1.816 -1.800 20.705 1.00 97.31 83 LYS A CA 1
ATOM 678 C C . LYS A 1 83 ? 3.191 -2.011 20.081 1.00 97.31 83 LYS A C 1
ATOM 680 O O . LYS A 1 83 ? 4.007 -2.674 20.717 1.00 97.31 83 LYS A O 1
ATOM 685 N N . TYR A 1 84 ? 3.446 -1.527 18.862 1.00 94.88 84 TYR A N 1
ATOM 686 C CA . TYR A 1 84 ? 4.640 -1.939 18.112 1.00 94.88 84 TYR A CA 1
ATOM 687 C C . TYR A 1 84 ? 5.425 -0.789 17.477 1.00 94.88 84 TYR A C 1
ATOM 689 O O . TYR A 1 84 ? 6.591 -0.603 17.807 1.00 94.88 84 TYR A O 1
ATOM 697 N N . GLN A 1 85 ? 4.830 -0.071 16.522 1.00 92.69 85 GLN A N 1
ATOM 698 C CA . GLN A 1 85 ? 5.567 0.849 15.642 1.00 92.69 85 GLN A CA 1
ATOM 699 C C . GLN A 1 85 ? 5.266 2.321 15.915 1.00 92.69 85 GLN A C 1
ATOM 701 O O . GLN A 1 85 ? 6.039 3.183 15.500 1.00 92.69 85 GLN A O 1
ATOM 706 N N . HIS A 1 86 ? 4.155 2.615 16.599 1.00 94.50 86 HIS A N 1
ATOM 707 C CA . HIS A 1 86 ? 3.738 3.978 16.946 1.00 94.50 86 HIS A CA 1
ATOM 708 C C . HIS A 1 86 ? 3.604 4.929 15.743 1.00 94.50 86 HIS A C 1
ATOM 710 O O . HIS A 1 86 ? 3.602 6.149 15.891 1.00 94.50 86 HIS A O 1
ATOM 716 N N . ASN A 1 87 ? 3.421 4.370 14.547 1.00 92.75 87 ASN A N 1
ATOM 717 C CA . ASN A 1 87 ? 3.032 5.068 13.332 1.00 92.75 87 ASN A CA 1
ATOM 718 C C . ASN A 1 87 ? 1.832 4.345 12.698 1.00 92.75 87 ASN A C 1
ATOM 720 O O . ASN A 1 87 ? 1.606 3.160 12.941 1.00 92.75 87 ASN A O 1
ATOM 724 N N . ARG A 1 88 ? 1.008 5.085 11.952 1.00 95.44 88 ARG A N 1
ATOM 725 C CA . ARG A 1 88 ? -0.181 4.543 11.280 1.00 95.44 88 ARG A CA 1
ATOM 726 C C . ARG A 1 88 ? 0.042 4.495 9.786 1.00 95.44 88 ARG A C 1
ATOM 728 O O . ARG A 1 88 ? 0.695 5.379 9.232 1.00 95.44 88 ARG A O 1
ATOM 735 N N . ASN A 1 89 ? -0.573 3.511 9.145 1.00 97.19 89 ASN A N 1
ATOM 736 C CA . ASN A 1 89 ? -0.826 3.595 7.719 1.00 97.19 89 ASN A CA 1
ATOM 737 C C . ASN A 1 89 ? -1.954 4.629 7.502 1.00 97.19 89 ASN A C 1
ATOM 739 O O . ASN A 1 89 ? -3.058 4.386 7.991 1.00 97.19 89 ASN A O 1
ATOM 743 N N . PRO A 1 90 ? -1.703 5.769 6.825 1.00 97.12 90 PRO A N 1
ATOM 744 C CA . PRO A 1 90 ? -2.702 6.820 6.621 1.00 97.12 90 PRO A CA 1
ATOM 745 C C . PRO A 1 90 ? -3.756 6.454 5.566 1.00 97.12 90 PRO A C 1
ATOM 747 O O . PRO A 1 90 ? -4.726 7.188 5.398 1.00 97.12 90 PRO A O 1
ATOM 750 N N . PHE A 1 91 ? -3.568 5.345 4.846 1.00 97.56 91 PHE A N 1
ATOM 751 C CA . PHE A 1 91 ? -4.504 4.859 3.837 1.00 97.56 91 PHE A CA 1
ATOM 752 C C . PHE A 1 91 ? -5.573 3.913 4.412 1.00 97.56 91 PHE A C 1
ATOM 754 O O . PHE A 1 91 ? -6.504 3.572 3.688 1.00 97.56 91 PHE A O 1
ATOM 761 N N . ILE A 1 92 ? -5.447 3.506 5.685 1.00 95.75 92 ILE A N 1
ATOM 762 C CA . ILE A 1 92 ? -6.378 2.640 6.442 1.00 95.75 92 ILE A CA 1
ATOM 763 C C . ILE A 1 92 ? -7.252 3.499 7.372 1.00 95.75 92 ILE A C 1
ATOM 765 O O . ILE A 1 92 ? -8.507 3.444 7.302 1.00 95.75 92 ILE A O 1
#

Secondary structure (DSSP, 8-state):
---EE-SS-EE--GGGHHHHHHHHHHHHHH--STTSSPP-EEES-S--TTS-EEEEHHHHHHHHHHSPPPHHHHHHHHHHIIIIIS---TT-

Solvent-accessible surface area (backbone atoms only — not comparable to full-atom values): 5408 Å² total; per-residue (Å²): 135,62,64,52,68,66,98,70,52,75,43,69,28,70,94,46,30,14,59,53,25,40,52,51,54,40,46,44,74,68,34,76,28,88,84,80,50,75,45,32,40,66,39,82,55,73,76,55,81,88,51,60,53,48,62,38,45,72,58,33,60,48,27,38,68,77,25,64,83,50,73,67,56,45,53,49,44,47,50,38,26,78,74,72,70,69,56,70,61,89,74,99

Foldseek 3Di:
DAWDDDDFDTRDHLQCLLVVLLVLVLLQVPCCCPVVDARAHEDQDTDPDPHNYDDHNVSSVVSNVSHDDDPVNVVVQVCCLPPNPVDGSPSD

Radius of gyration: 14.2 Å; Cα contacts (8 Å, |Δi|>4): 118; chains: 1; bounding box: 34×28×38 Å

Sequence (92 aa):
PGNYYDGDSWEPRDDVKGDVARMLFYMAVRYEGDDGYPDLELNDKTGNGSAPYHGKQSVLLEWNKQDPVDDRERKRNEIIYEKYQHNRNPFI

Mean predicted aligned error: 3.22 Å